Protein AF-A0A9X5XLY8-F1 (afdb_monomer_lite)

Secondary structure (DSSP, 8-state):
-HHHHHHHHH--SSEEE--SSTTTHHHHHHHHTT--EEEEESS-HHHHHHHTT--HHHHHHHHHHHHHHHHHH-SEEEESSHHHHHHHHHTT-SSEEE-PPP--TTTS-GGG--HHHHHTT--TTSEEEEEES--SGGG-THHHHHHHHHHHHTT--EEEEEE--STTHHHHHT-

pLDDT: mean 94.78, std 3.37, range [75.06, 98.31]

Radius of gyration: 21.55 Å; chains: 1; bounding box: 49×39×51 Å

Foldseek 3Di:
DVVLVVCVVVVDLEEEAADLPPCLCVLVVCVVSVRAYEYEFEAQQLLVVVVVPDDSVRSLVVSLVSLVVSLVSHQAYEYQDVRRVVSCVVNVRPRYDYDHDDDDCVVDPPVPDDPVVVVVFDDPQEAEAEAADAQDPSSPVVVSVVVQVVCVVVVGRYGYDYRYYYPCVVVVVVD

Sequence (175 aa):
RRVARLLESLAPDRLEVSDRTTLRWTGVWARRARVPAVMVSHETADGVLRTWGLSEGMARRAADALNIRTAHTSARVVCTTEFAEREFVRIGARNVVRAPLGVDLVGRHPGLRDRKVRERYARADEVLLVMCSRLSVEKRPGTALDALEALLRRGERAVLVVAGDGPLRARLEQR

Structure (mmCIF, N/CA/C/O backbone):
data_AF-A0A9X5XLY8-F1
#
_entry.id   AF-A0A9X5XLY8-F1
#
loop_
_atom_site.group_PDB
_atom_site.id
_atom_site.type_symbol
_atom_site.label_atom_id
_atom_site.label_alt_id
_atom_site.label_comp_id
_atom_site.label_asym_id
_atom_site.label_entity_id
_atom_site.label_seq_id
_atom_site.pdbx_PDB_ins_code
_atom_site.Cartn_x
_atom_site.Cartn_y
_atom_site.Cartn_z
_atom_site.occupancy
_atom_site.B_iso_or_equiv
_atom_site.auth_seq_id
_atom_site.auth_comp_id
_atom_site.auth_asym_id
_atom_site.auth_atom_id
_atom_site.pdbx_PDB_model_num
ATOM 1 N N . ARG A 1 1 ? 22.082 -11.430 -7.401 1.00 75.06 1 ARG A N 1
ATOM 2 C CA . ARG A 1 1 ? 22.189 -12.352 -8.568 1.00 75.06 1 ARG A CA 1
ATOM 3 C C . ARG A 1 1 ? 21.163 -13.503 -8.584 1.00 75.06 1 ARG A C 1
ATOM 5 O O . ARG A 1 1 ? 21.066 -14.166 -9.606 1.00 75.06 1 ARG A O 1
ATOM 12 N N . ARG A 1 2 ? 20.392 -13.781 -7.515 1.00 93.81 2 ARG A N 1
ATOM 13 C CA . ARG A 1 2 ? 19.376 -14.862 -7.530 1.00 93.81 2 ARG A CA 1
ATOM 14 C C . ARG A 1 2 ? 18.219 -14.579 -8.499 1.00 93.81 2 ARG A C 1
ATOM 16 O O . ARG A 1 2 ? 17.924 -15.423 -9.327 1.00 93.81 2 ARG A O 1
ATOM 23 N N . VAL A 1 3 ? 17.646 -13.375 -8.442 1.00 94.31 3 VAL A N 1
ATOM 24 C CA . VAL A 1 3 ? 16.523 -12.972 -9.310 1.00 94.31 3 VAL A CA 1
ATOM 25 C C . VAL A 1 3 ? 16.911 -12.953 -10.793 1.00 94.31 3 VAL A C 1
ATOM 27 O O . VAL A 1 3 ? 16.155 -13.447 -11.611 1.00 94.31 3 VAL A O 1
ATOM 30 N N . ALA A 1 4 ? 18.102 -12.458 -11.148 1.00 93.88 4 ALA A N 1
ATOM 31 C CA . ALA A 1 4 ? 18.563 -12.459 -12.543 1.00 93.88 4 ALA A CA 1
ATOM 32 C C . ALA A 1 4 ? 18.649 -13.880 -13.130 1.00 93.88 4 ALA A C 1
ATOM 34 O O . ALA A 1 4 ? 18.079 -14.132 -14.183 1.00 93.88 4 ALA A O 1
ATOM 35 N N . ARG A 1 5 ? 19.264 -14.820 -12.395 1.00 96.12 5 ARG A N 1
ATOM 36 C CA . ARG A 1 5 ? 19.322 -16.236 -12.798 1.00 96.12 5 ARG A CA 1
ATOM 37 C C . ARG A 1 5 ? 17.935 -16.864 -12.928 1.00 96.12 5 ARG A C 1
ATOM 39 O O . ARG A 1 5 ? 17.719 -17.670 -13.818 1.00 96.12 5 ARG A O 1
ATOM 46 N N . LEU A 1 6 ? 17.004 -16.487 -12.049 1.00 96.69 6 LEU A N 1
ATOM 47 C CA . LEU A 1 6 ? 15.623 -16.957 -12.125 1.00 96.69 6 LEU A CA 1
ATOM 48 C C . LEU A 1 6 ? 14.921 -16.446 -13.391 1.00 96.69 6 LEU A C 1
ATOM 50 O O . LEU A 1 6 ? 14.241 -17.213 -14.059 1.00 96.69 6 LEU A O 1
ATOM 54 N N . LEU A 1 7 ? 15.099 -15.169 -13.735 1.00 97.00 7 LEU A N 1
ATOM 55 C CA . LEU A 1 7 ? 14.541 -14.593 -14.960 1.00 97.00 7 LEU A CA 1
ATOM 56 C C . LEU A 1 7 ? 15.116 -15.262 -16.216 1.00 97.00 7 LEU A C 1
ATOM 58 O O . LEU A 1 7 ? 14.373 -15.540 -17.151 1.00 97.00 7 LEU A O 1
ATOM 62 N N . GLU A 1 8 ? 16.413 -15.572 -16.215 1.00 95.94 8 GLU A N 1
ATOM 63 C CA . GLU A 1 8 ? 17.063 -16.334 -17.288 1.00 95.94 8 GLU A CA 1
ATOM 64 C C . GLU A 1 8 ? 16.498 -17.756 -17.401 1.00 95.94 8 GLU A C 1
ATOM 66 O O . GLU A 1 8 ? 16.182 -18.191 -18.504 1.00 95.94 8 GLU A O 1
ATOM 71 N N . SER A 1 9 ? 16.316 -18.467 -16.280 1.00 97.38 9 SER A N 1
ATOM 72 C CA . SER A 1 9 ? 15.795 -19.841 -16.296 1.00 97.38 9 SER A CA 1
ATOM 73 C C . SER A 1 9 ? 14.313 -19.932 -16.649 1.00 97.38 9 SER A C 1
ATOM 75 O O . SER A 1 9 ? 13.897 -20.897 -17.277 1.00 97.38 9 SER A O 1
ATOM 77 N N . LEU A 1 10 ? 13.508 -18.957 -16.211 1.00 97.50 10 LEU A N 1
ATOM 78 C CA . LEU A 1 10 ? 12.074 -18.927 -16.502 1.00 97.50 10 LEU A CA 1
ATOM 79 C C . LEU A 1 10 ? 11.788 -18.494 -17.940 1.00 97.50 10 LEU A C 1
ATOM 81 O O . LEU A 1 10 ? 10.726 -18.830 -18.449 1.00 97.50 10 LEU A O 1
ATOM 85 N N . ALA A 1 11 ? 12.703 -17.736 -18.560 1.00 96.38 11 ALA A N 1
ATOM 86 C CA . ALA A 1 11 ? 12.550 -17.173 -19.900 1.00 96.38 11 ALA A CA 1
ATOM 87 C C . ALA A 1 11 ? 11.142 -16.578 -20.140 1.00 96.38 11 ALA A C 1
ATOM 89 O O . ALA A 1 11 ? 10.450 -16.987 -21.074 1.00 96.38 11 ALA A O 1
ATOM 90 N N . PRO A 1 12 ? 10.682 -15.646 -19.279 1.00 97.69 12 PRO A N 1
ATOM 91 C CA . PRO A 1 12 ? 9.310 -15.168 -19.328 1.00 97.69 12 PRO A CA 1
ATOM 92 C C . PRO A 1 12 ? 9.033 -14.419 -20.632 1.00 97.69 12 PRO A C 1
ATOM 94 O O . PRO A 1 12 ? 9.855 -13.631 -21.102 1.00 97.69 12 PRO A O 1
ATOM 97 N N . ASP A 1 13 ? 7.834 -14.593 -21.177 1.00 97.94 13 ASP A N 1
ATOM 98 C CA . ASP A 1 13 ? 7.361 -13.841 -22.336 1.00 97.94 13 ASP A CA 1
ATOM 99 C C . ASP A 1 13 ? 6.848 -12.445 -21.946 1.00 97.94 13 ASP A C 1
ATOM 101 O O . ASP A 1 13 ? 6.824 -11.544 -22.788 1.00 97.94 13 ASP A O 1
ATOM 105 N N . ARG A 1 14 ? 6.472 -12.235 -20.676 1.00 97.75 14 ARG A N 1
ATOM 106 C CA . ARG A 1 14 ? 6.053 -10.954 -20.079 1.00 97.75 14 ARG A CA 1
ATOM 107 C C . ARG A 1 14 ? 6.640 -10.790 -18.681 1.00 97.75 14 ARG A C 1
ATOM 109 O O . ARG A 1 14 ? 6.750 -11.757 -17.937 1.00 97.75 14 ARG A O 1
ATOM 116 N N . LEU A 1 15 ? 6.954 -9.555 -18.292 1.00 97.69 15 LEU A N 1
ATOM 117 C CA . LEU A 1 15 ? 7.404 -9.257 -16.930 1.00 97.69 15 LEU A CA 1
ATOM 118 C C . LEU A 1 15 ? 6.508 -8.214 -16.262 1.00 97.69 15 LEU A C 1
ATOM 120 O O . LEU A 1 15 ? 6.390 -7.094 -16.750 1.00 97.69 15 LEU A O 1
ATOM 124 N N . GLU A 1 16 ? 5.944 -8.545 -15.108 1.00 96.81 16 GLU A N 1
ATOM 125 C CA . GLU A 1 16 ? 5.314 -7.567 -14.224 1.00 96.81 16 GLU A CA 1
ATOM 126 C C . GLU A 1 16 ? 6.278 -7.189 -13.095 1.00 96.81 16 GLU A C 1
ATOM 128 O O . GLU A 1 16 ? 6.862 -8.051 -12.439 1.00 96.81 16 GLU A O 1
ATOM 133 N N . VAL A 1 17 ? 6.459 -5.888 -12.876 1.00 95.38 17 VAL A N 1
ATOM 134 C CA . VAL A 1 17 ? 7.310 -5.337 -11.822 1.00 95.38 17 VAL A CA 1
ATOM 135 C C . VAL A 1 17 ? 6.435 -4.529 -10.873 1.00 95.38 17 VAL A C 1
ATOM 137 O O . VAL A 1 17 ? 6.050 -3.406 -11.188 1.00 95.38 17 VAL A O 1
ATOM 140 N N . SER A 1 18 ? 6.118 -5.098 -9.713 1.00 91.81 18 SER A N 1
ATOM 141 C CA . SER A 1 18 ? 5.287 -4.427 -8.701 1.00 91.81 18 SER A CA 1
ATOM 142 C C . SER A 1 18 ? 6.127 -3.663 -7.664 1.00 91.81 18 SER A C 1
ATOM 144 O O . SER A 1 18 ? 5.672 -2.670 -7.106 1.00 91.81 18 SER A O 1
ATOM 146 N N . ASP A 1 19 ? 7.381 -4.074 -7.428 1.00 89.75 19 ASP A N 1
ATOM 147 C CA . ASP A 1 19 ? 8.305 -3.353 -6.544 1.00 89.75 19 ASP A CA 1
ATOM 148 C C . ASP A 1 19 ? 9.102 -2.282 -7.310 1.00 89.75 19 ASP A C 1
ATOM 150 O O . ASP A 1 19 ? 10.047 -2.561 -8.058 1.00 89.75 19 ASP A O 1
ATOM 154 N N . ARG A 1 20 ? 8.737 -1.021 -7.062 1.00 86.62 20 ARG A N 1
ATOM 155 C CA . ARG A 1 20 ? 9.333 0.180 -7.670 1.00 86.62 20 ARG A CA 1
ATOM 156 C C . ARG A 1 20 ? 10.695 0.571 -7.093 1.00 86.62 20 ARG A C 1
ATOM 158 O O . ARG A 1 20 ? 11.316 1.520 -7.595 1.00 86.62 20 ARG A O 1
ATOM 165 N N . THR A 1 21 ? 11.152 -0.139 -6.066 1.00 84.19 21 THR A N 1
ATOM 166 C CA . THR A 1 21 ? 12.404 0.114 -5.356 1.00 84.19 21 THR A CA 1
ATOM 167 C C . THR A 1 21 ? 13.451 -0.935 -5.731 1.00 84.19 21 THR A C 1
ATOM 169 O O . THR A 1 21 ? 14.233 -0.714 -6.660 1.00 84.19 21 THR A O 1
ATOM 172 N N . THR A 1 22 ? 13.457 -2.094 -5.075 1.00 89.06 22 THR A N 1
ATOM 173 C CA . THR A 1 22 ? 14.546 -3.076 -5.153 1.00 89.06 22 THR A CA 1
ATOM 174 C C . THR A 1 22 ? 14.541 -3.877 -6.452 1.00 89.06 22 THR A C 1
ATOM 176 O O . THR A 1 22 ? 15.605 -4.280 -6.928 1.00 89.06 22 THR A O 1
ATOM 179 N N . LEU A 1 23 ? 13.376 -4.054 -7.083 1.00 93.56 23 LEU A N 1
ATOM 180 C CA . LEU A 1 23 ? 13.236 -4.790 -8.344 1.00 93.56 23 LEU A CA 1
ATOM 181 C C . LEU A 1 23 ? 13.165 -3.905 -9.590 1.00 93.56 23 LEU A C 1
ATOM 183 O O . LEU A 1 23 ? 13.080 -4.428 -10.700 1.00 93.56 23 LEU A O 1
ATOM 187 N N . ARG A 1 24 ? 13.305 -2.581 -9.466 1.00 92.56 24 ARG A N 1
ATOM 188 C CA . ARG A 1 24 ? 13.219 -1.650 -10.607 1.00 92.56 24 ARG A CA 1
ATOM 189 C C . ARG A 1 24 ? 14.177 -1.983 -11.758 1.00 92.56 24 ARG A C 1
ATOM 191 O O . ARG A 1 24 ? 13.848 -1.782 -12.925 1.00 92.56 24 ARG A O 1
ATOM 198 N N . TRP A 1 25 ? 15.365 -2.501 -11.442 1.00 94.44 25 TRP A N 1
ATOM 199 C CA . TRP A 1 25 ? 16.379 -2.882 -12.433 1.00 94.44 25 TRP A CA 1
ATOM 200 C C . TRP A 1 25 ? 15.903 -3.986 -13.390 1.00 94.44 25 TRP A C 1
ATOM 202 O O . TRP A 1 25 ? 16.431 -4.100 -14.497 1.00 94.44 25 TRP A O 1
ATOM 212 N N . THR A 1 26 ? 14.898 -4.777 -13.006 1.00 95.94 26 THR A N 1
ATOM 213 C CA . THR A 1 26 ? 14.365 -5.861 -13.841 1.00 95.94 26 THR A CA 1
ATOM 214 C C . THR A 1 26 ? 13.688 -5.340 -15.113 1.00 95.94 26 THR A C 1
ATOM 216 O O . THR A 1 26 ? 13.727 -6.020 -16.131 1.00 95.94 26 THR A O 1
ATOM 219 N N . GLY A 1 27 ? 13.202 -4.091 -15.133 1.00 95.38 27 GLY A N 1
ATOM 220 C CA . GLY A 1 27 ? 12.748 -3.444 -16.371 1.00 95.38 27 GLY A CA 1
ATOM 221 C C . GLY A 1 27 ? 13.885 -3.235 -17.382 1.00 95.38 27 GLY A C 1
ATOM 222 O O . GLY A 1 27 ? 13.706 -3.426 -18.583 1.00 95.38 27 GLY A O 1
ATOM 223 N N . VAL A 1 28 ? 15.096 -2.909 -16.911 1.00 95.25 28 VAL A N 1
ATOM 224 C CA . VAL A 1 28 ? 16.288 -2.821 -17.777 1.00 95.25 28 VAL A CA 1
ATOM 225 C C . VAL A 1 28 ? 16.665 -4.203 -18.302 1.00 95.25 28 VAL A C 1
ATOM 227 O O . VAL A 1 28 ? 16.992 -4.339 -19.481 1.00 95.25 28 VAL A O 1
ATOM 230 N N . TRP A 1 29 ? 16.611 -5.223 -17.440 1.00 96.25 29 TRP A N 1
ATOM 231 C CA . TRP A 1 29 ? 16.837 -6.612 -17.842 1.00 96.25 29 TRP A CA 1
ATOM 232 C C . TRP A 1 29 ? 15.847 -7.034 -18.936 1.00 96.25 29 TRP A C 1
ATOM 234 O O . TRP A 1 29 ? 16.277 -7.483 -19.995 1.00 96.25 29 TRP A O 1
ATOM 244 N N . ALA A 1 30 ? 14.552 -6.777 -18.743 1.00 96.62 30 ALA A N 1
ATOM 245 C CA . ALA A 1 30 ? 13.502 -7.137 -19.690 1.00 96.62 30 ALA A CA 1
ATOM 246 C C . ALA A 1 30 ? 13.694 -6.443 -21.044 1.00 96.62 30 ALA A C 1
ATOM 248 O O . ALA A 1 30 ? 13.657 -7.093 -22.087 1.00 96.62 30 ALA A O 1
ATOM 249 N N . ARG A 1 31 ? 14.041 -5.148 -21.041 1.00 95.19 31 ARG A N 1
ATOM 250 C CA . ARG A 1 31 ? 14.375 -4.411 -22.269 1.00 95.19 31 ARG A CA 1
ATOM 251 C C . ARG A 1 31 ? 15.558 -5.030 -23.025 1.00 95.19 31 ARG A C 1
ATOM 253 O O . ARG A 1 31 ? 15.517 -5.088 -24.251 1.00 95.19 31 ARG A O 1
ATOM 260 N N . ARG A 1 32 ? 16.600 -5.499 -22.324 1.00 95.31 32 ARG A N 1
ATOM 261 C CA . ARG A 1 32 ? 17.754 -6.187 -22.943 1.00 95.31 32 ARG A CA 1
ATOM 262 C C . ARG A 1 32 ? 17.373 -7.557 -23.501 1.00 95.31 32 ARG A C 1
ATOM 264 O O . ARG A 1 32 ? 17.805 -7.896 -24.595 1.00 95.31 32 ARG A O 1
ATOM 271 N N . ALA A 1 33 ? 16.536 -8.295 -22.779 1.00 95.81 33 ALA A N 1
ATOM 272 C CA . ALA A 1 33 ? 16.014 -9.594 -23.192 1.00 95.81 33 ALA A CA 1
ATOM 273 C C . ALA A 1 33 ? 14.883 -9.500 -24.238 1.00 95.81 33 ALA A C 1
ATOM 275 O O . ALA A 1 33 ? 14.382 -10.526 -24.681 1.00 95.81 33 ALA A O 1
ATOM 276 N N . ARG A 1 34 ? 14.474 -8.284 -24.641 1.00 96.44 34 ARG A N 1
ATOM 277 C CA . ARG A 1 34 ? 13.319 -8.016 -25.521 1.00 96.44 34 ARG A CA 1
ATOM 278 C C . ARG A 1 34 ? 11.994 -8.585 -24.988 1.00 96.44 34 ARG A C 1
ATOM 280 O O . ARG A 1 34 ? 11.083 -8.870 -25.759 1.00 96.44 34 ARG A O 1
ATOM 287 N N . VAL A 1 35 ? 11.869 -8.677 -23.667 1.00 97.94 35 VAL A N 1
ATOM 288 C CA . VAL A 1 35 ? 10.643 -9.058 -22.960 1.00 97.94 35 VAL A CA 1
ATOM 289 C C . VAL A 1 35 ? 9.875 -7.780 -22.609 1.00 97.94 35 VAL A C 1
ATOM 291 O O . VAL A 1 35 ? 10.431 -6.904 -21.938 1.00 97.94 35 VAL A O 1
ATOM 294 N N . PRO A 1 36 ? 8.617 -7.606 -23.043 1.00 97.50 36 PRO A N 1
ATOM 295 C CA . PRO A 1 36 ? 7.842 -6.434 -22.664 1.00 97.50 36 PRO A CA 1
ATOM 296 C C . PRO A 1 36 ? 7.485 -6.499 -21.174 1.00 97.50 36 PRO A C 1
ATOM 298 O O . PRO A 1 36 ? 6.910 -7.475 -20.686 1.00 97.50 36 PRO A O 1
ATOM 301 N N . ALA A 1 37 ? 7.841 -5.430 -20.461 1.00 97.69 37 ALA A N 1
ATOM 302 C CA . ALA A 1 37 ? 7.616 -5.299 -19.029 1.00 97.69 37 ALA A CA 1
ATOM 303 C C . ALA A 1 37 ? 6.535 -4.265 -18.701 1.00 97.69 37 ALA A C 1
ATOM 305 O O . ALA A 1 37 ? 6.435 -3.227 -19.362 1.00 97.69 37 ALA A O 1
ATOM 306 N N . VAL A 1 38 ? 5.777 -4.510 -17.641 1.00 97.69 38 VAL A N 1
ATOM 307 C CA . VAL A 1 38 ? 4.838 -3.558 -17.049 1.00 97.69 38 VAL A CA 1
ATOM 308 C C . VAL A 1 38 ? 5.315 -3.211 -15.648 1.00 97.69 38 VAL A C 1
ATOM 310 O O . VAL A 1 38 ? 5.584 -4.100 -14.848 1.00 97.69 38 VAL A O 1
ATOM 313 N N . MET A 1 39 ? 5.413 -1.918 -15.345 1.00 97.06 39 MET A N 1
ATOM 314 C CA . MET A 1 39 ? 5.595 -1.456 -13.969 1.00 97.06 39 MET A CA 1
ATOM 315 C C . MET A 1 39 ? 4.230 -1.162 -13.359 1.00 97.06 39 MET A C 1
ATOM 317 O O . MET A 1 39 ? 3.488 -0.359 -13.925 1.00 97.06 39 MET A O 1
ATOM 321 N N . VAL A 1 40 ? 3.932 -1.735 -12.197 1.00 96.19 40 VAL A N 1
ATOM 322 C CA . VAL A 1 40 ? 2.718 -1.415 -11.441 1.00 96.19 40 VAL A CA 1
ATOM 323 C C . VAL A 1 40 ? 3.037 -0.383 -10.361 1.00 96.19 40 VAL A C 1
ATOM 325 O O . VAL A 1 40 ? 4.045 -0.452 -9.662 1.00 96.19 40 VAL A O 1
ATOM 328 N N . SER A 1 41 ? 2.191 0.636 -10.271 1.00 93.62 41 SER A N 1
ATOM 329 C CA . SER A 1 41 ? 2.389 1.835 -9.473 1.00 93.62 41 SER A CA 1
ATOM 330 C C . SER A 1 41 ? 1.177 2.087 -8.581 1.00 93.62 41 SER A C 1
ATOM 332 O O . SER A 1 41 ? 0.148 2.601 -9.027 1.00 93.62 41 SER A O 1
ATOM 334 N N . HIS A 1 42 ? 1.314 1.708 -7.308 1.00 90.25 42 HIS A N 1
ATOM 335 C CA . HIS A 1 42 ? 0.253 1.801 -6.297 1.00 90.25 42 HIS A CA 1
ATOM 336 C C . HIS A 1 42 ? 0.333 3.048 -5.408 1.00 90.25 42 HIS A C 1
ATOM 338 O O . HIS A 1 42 ? -0.625 3.394 -4.720 1.00 90.25 42 HIS A O 1
ATOM 344 N N . GLU A 1 43 ? 1.470 3.732 -5.432 1.00 87.31 43 GLU A N 1
ATOM 345 C CA . GLU A 1 43 ? 1.816 4.856 -4.563 1.00 87.31 43 GLU A CA 1
ATOM 346 C C . GLU A 1 43 ? 2.652 5.886 -5.331 1.00 87.31 43 GLU A C 1
ATOM 348 O O . GLU A 1 43 ? 2.894 5.721 -6.528 1.00 87.31 43 GLU A O 1
ATOM 353 N N . THR A 1 44 ? 3.095 6.956 -4.674 1.00 90.06 44 THR A N 1
ATOM 354 C CA . THR A 1 44 ? 4.025 7.919 -5.278 1.00 90.06 44 THR A CA 1
ATOM 355 C C . THR A 1 44 ? 5.444 7.658 -4.790 1.00 90.06 44 THR A C 1
ATOM 357 O O . THR A 1 44 ? 5.677 7.390 -3.609 1.00 90.06 44 THR A O 1
ATOM 360 N N . ALA A 1 45 ? 6.411 7.712 -5.707 1.00 88.94 45 ALA A N 1
ATOM 361 C CA . ALA A 1 45 ? 7.816 7.545 -5.364 1.00 88.94 45 ALA A CA 1
ATOM 362 C C . ALA A 1 45 ? 8.303 8.693 -4.466 1.00 88.94 45 ALA A C 1
ATOM 364 O O . ALA A 1 45 ? 9.077 8.450 -3.542 1.00 88.94 45 ALA A O 1
ATOM 365 N N . ASP A 1 46 ? 7.821 9.921 -4.678 1.00 90.12 46 ASP A N 1
ATOM 366 C CA . ASP A 1 46 ? 8.133 11.053 -3.802 1.00 90.12 46 ASP A CA 1
ATOM 367 C C . ASP A 1 46 ? 7.592 10.861 -2.375 1.00 90.12 46 ASP A C 1
ATOM 369 O O . ASP A 1 46 ? 8.285 11.176 -1.408 1.00 90.12 46 ASP A O 1
ATOM 373 N N . GLY A 1 47 ? 6.403 10.276 -2.227 1.00 87.50 47 GLY A N 1
ATOM 374 C CA . GLY A 1 47 ? 5.772 9.967 -0.951 1.00 87.50 47 GLY A CA 1
ATOM 375 C C . GLY A 1 47 ? 6.607 8.972 -0.157 1.00 87.50 47 GLY A C 1
ATOM 376 O O . GLY A 1 47 ? 6.916 9.223 1.008 1.00 87.50 47 GLY A O 1
ATOM 377 N N . VAL A 1 48 ? 7.060 7.898 -0.811 1.00 86.81 48 VAL A N 1
ATOM 378 C CA . VAL A 1 48 ? 7.979 6.919 -0.211 1.00 86.81 48 VAL A CA 1
ATOM 379 C C . VAL A 1 48 ? 9.289 7.592 0.208 1.00 86.81 48 VAL A C 1
ATOM 381 O O . VAL A 1 48 ? 9.706 7.474 1.359 1.00 86.81 48 VAL A O 1
ATOM 384 N N . LEU A 1 49 ? 9.911 8.378 -0.672 1.00 88.75 49 LEU A N 1
ATOM 385 C CA . LEU A 1 49 ? 11.169 9.067 -0.366 1.00 88.75 49 LEU A CA 1
ATOM 386 C C . LEU A 1 49 ? 11.036 10.058 0.801 1.00 88.75 49 LEU A C 1
ATOM 388 O O . LEU A 1 49 ? 11.932 10.152 1.640 1.00 88.75 49 LEU A O 1
ATOM 392 N N . ARG A 1 50 ? 9.902 10.755 0.911 1.00 89.81 50 ARG A N 1
ATOM 393 C CA . ARG A 1 50 ? 9.602 11.623 2.058 1.00 89.81 50 ARG A CA 1
ATOM 394 C C . ARG A 1 50 ? 9.478 10.839 3.359 1.00 89.81 50 ARG A C 1
ATOM 396 O O . ARG A 1 50 ? 9.940 11.318 4.389 1.00 89.81 50 ARG A O 1
ATOM 403 N N . THR A 1 51 ? 8.896 9.636 3.336 1.00 84.69 51 THR A N 1
ATOM 404 C CA . THR A 1 51 ? 8.859 8.779 4.538 1.00 84.69 51 THR A CA 1
ATOM 405 C C . THR A 1 51 ? 10.245 8.306 4.976 1.00 84.69 51 THR A C 1
ATOM 407 O O . THR A 1 51 ? 10.434 8.011 6.151 1.00 84.69 51 THR A O 1
ATOM 410 N N . TRP A 1 52 ? 11.231 8.309 4.074 1.00 85.06 52 TRP A N 1
ATOM 411 C CA . TRP A 1 52 ? 12.642 8.053 4.386 1.00 85.06 52 TRP A CA 1
ATOM 412 C C . TRP A 1 52 ? 13.430 9.311 4.786 1.00 85.06 52 TRP A C 1
ATOM 414 O O . TRP A 1 52 ? 14.644 9.245 4.953 1.00 85.06 52 TRP A O 1
ATOM 424 N N . GLY A 1 53 ? 12.759 10.456 4.952 1.00 88.00 53 GLY A N 1
ATOM 425 C CA . GLY A 1 53 ? 13.362 11.688 5.468 1.00 88.00 53 GLY A CA 1
ATOM 426 C C . GLY A 1 53 ? 13.876 12.662 4.407 1.00 88.00 53 GLY A C 1
ATOM 427 O O . GLY A 1 53 ? 14.496 13.663 4.763 1.00 88.00 53 GLY A O 1
ATOM 428 N N . LEU A 1 54 ? 13.624 12.426 3.114 1.00 90.56 54 LEU A N 1
ATOM 429 C CA . LEU A 1 54 ? 13.980 13.405 2.085 1.00 90.56 54 LEU A CA 1
ATOM 430 C C . LEU A 1 54 ? 13.061 14.631 2.161 1.00 90.56 54 LEU A C 1
ATOM 432 O O . LEU A 1 54 ? 11.844 14.512 2.320 1.00 90.56 54 LEU A O 1
ATOM 436 N N . SER A 1 55 ? 13.643 15.817 1.962 1.00 93.81 55 SER A N 1
ATOM 437 C CA . SER A 1 55 ? 12.863 17.040 1.768 1.00 93.81 55 SER A CA 1
ATOM 438 C C . SER A 1 55 ? 12.005 16.939 0.507 1.00 93.81 55 SER A C 1
ATOM 440 O O . SER A 1 55 ? 12.333 16.215 -0.435 1.00 93.81 55 SER A O 1
ATOM 442 N N . GLU A 1 56 ? 10.917 17.702 0.461 1.00 92.19 56 GLU A N 1
ATOM 443 C CA . GLU A 1 56 ? 9.953 17.649 -0.639 1.00 92.19 56 GLU A CA 1
ATOM 444 C C . GLU A 1 56 ? 10.592 17.881 -2.016 1.00 92.19 56 GLU A C 1
ATOM 446 O O . GLU A 1 56 ? 10.378 17.100 -2.943 1.00 92.19 56 GLU A O 1
ATOM 451 N N . GLY A 1 57 ? 11.442 18.904 -2.138 1.00 94.56 57 GLY A N 1
ATOM 452 C CA . GLY A 1 57 ? 12.124 19.212 -3.395 1.00 94.56 57 GLY A CA 1
ATOM 453 C C . GLY A 1 57 ? 13.080 18.103 -3.847 1.00 94.56 57 GLY A C 1
ATOM 454 O O . GLY A 1 57 ? 13.117 17.770 -5.033 1.00 94.56 57 GLY A O 1
ATOM 455 N N . MET A 1 58 ? 13.826 17.499 -2.914 1.00 94.44 58 MET A N 1
ATOM 456 C CA . MET A 1 58 ? 14.737 16.391 -3.222 1.00 94.44 58 MET A CA 1
ATOM 457 C C . MET A 1 58 ? 13.969 15.123 -3.596 1.00 94.44 58 MET A C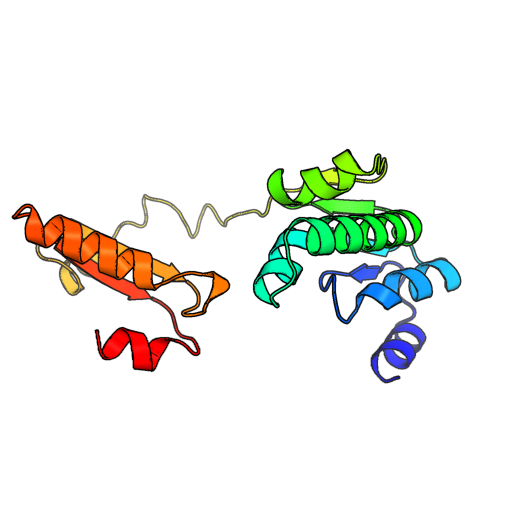 1
ATOM 459 O O . MET A 1 58 ? 14.288 14.491 -4.604 1.00 94.44 58 MET A O 1
ATOM 463 N N . ALA A 1 59 ? 12.930 14.789 -2.827 1.00 94.50 59 ALA A N 1
ATOM 464 C CA . ALA A 1 59 ? 12.071 13.640 -3.074 1.00 94.50 59 ALA A CA 1
ATOM 465 C C . ALA A 1 59 ? 11.422 13.724 -4.459 1.00 94.50 59 ALA A C 1
ATOM 467 O O . ALA A 1 59 ? 11.507 12.770 -5.228 1.00 94.50 59 ALA A O 1
ATOM 468 N N . ARG A 1 60 ? 10.864 14.886 -4.820 1.00 95.38 60 ARG A N 1
ATOM 469 C CA . ARG A 1 60 ? 10.242 15.102 -6.131 1.00 95.38 60 ARG A CA 1
ATOM 470 C C . ARG A 1 60 ? 11.237 14.937 -7.277 1.00 95.38 60 ARG A C 1
ATOM 472 O O . ARG A 1 60 ? 10.955 14.207 -8.219 1.00 95.38 60 ARG A O 1
ATOM 479 N N . ARG A 1 61 ? 12.418 15.565 -7.199 1.00 95.81 61 ARG A N 1
ATOM 480 C CA . ARG A 1 61 ? 13.449 15.453 -8.252 1.00 95.81 61 ARG A CA 1
ATOM 481 C C . ARG A 1 61 ? 13.933 14.014 -8.430 1.00 95.81 61 ARG A C 1
ATOM 483 O O . ARG A 1 61 ? 14.063 13.543 -9.559 1.00 95.81 61 ARG A O 1
ATOM 490 N N . ALA A 1 62 ? 14.185 13.312 -7.326 1.00 95.00 62 ALA A N 1
ATOM 491 C CA . ALA A 1 62 ? 14.598 11.915 -7.360 1.00 95.00 62 ALA A CA 1
ATOM 492 C C . ALA A 1 62 ? 13.487 11.012 -7.920 1.00 95.00 62 ALA A C 1
ATOM 494 O O . ALA A 1 62 ? 13.761 10.183 -8.788 1.00 95.00 62 ALA A O 1
ATOM 495 N N . ALA A 1 63 ? 12.240 11.209 -7.488 1.00 94.81 63 ALA A N 1
ATOM 496 C CA . ALA A 1 63 ? 11.073 10.500 -8.005 1.00 94.81 63 ALA A CA 1
ATOM 497 C C . ALA A 1 63 ? 10.884 10.722 -9.510 1.00 94.81 63 ALA A C 1
ATOM 499 O O . ALA A 1 63 ? 10.709 9.751 -10.244 1.00 94.81 63 ALA A O 1
ATOM 500 N N . ASP A 1 64 ? 11.000 11.964 -9.986 1.00 96.50 64 ASP A N 1
ATOM 501 C CA . ASP A 1 64 ? 10.887 12.309 -11.404 1.00 96.50 64 ASP A CA 1
ATOM 502 C C . ASP A 1 64 ? 11.983 11.590 -12.222 1.00 96.50 64 ASP A C 1
ATOM 504 O O . ASP A 1 64 ? 11.679 10.881 -13.182 1.00 96.50 64 ASP A O 1
ATOM 508 N N . ALA A 1 65 ? 13.252 11.661 -11.798 1.00 95.56 65 ALA A N 1
ATOM 509 C CA . ALA A 1 65 ? 14.368 10.989 -12.478 1.00 95.56 65 ALA A CA 1
ATOM 510 C C . ALA A 1 65 ? 14.218 9.458 -12.510 1.00 95.56 65 ALA A C 1
ATOM 512 O O . ALA A 1 65 ? 14.528 8.787 -13.503 1.00 95.56 65 ALA A O 1
ATOM 513 N N . LEU A 1 66 ? 13.735 8.890 -11.410 1.00 94.75 66 LEU A N 1
ATOM 514 C CA . LEU A 1 66 ? 13.413 7.480 -11.304 1.00 94.75 66 LEU A CA 1
ATOM 515 C C . LEU A 1 66 ? 12.277 7.115 -12.274 1.00 94.75 66 LEU A C 1
ATOM 517 O O . LEU A 1 66 ? 12.398 6.154 -13.044 1.00 94.75 66 LEU A O 1
ATOM 521 N N . ASN A 1 67 ? 11.172 7.857 -12.255 1.00 96.31 67 ASN A N 1
ATOM 522 C CA . ASN A 1 67 ? 9.981 7.576 -13.054 1.00 96.31 67 ASN A CA 1
ATOM 523 C C . ASN A 1 67 ? 10.239 7.734 -14.555 1.00 96.31 67 ASN A C 1
ATOM 525 O O . ASN A 1 67 ? 9.774 6.887 -15.315 1.00 96.31 67 ASN A O 1
ATOM 529 N N . ILE A 1 68 ? 11.073 8.695 -14.969 1.00 96.44 68 ILE A N 1
ATOM 530 C CA . ILE A 1 68 ? 11.574 8.808 -16.350 1.00 96.44 68 ILE A CA 1
ATOM 531 C C . ILE A 1 68 ? 12.239 7.496 -16.774 1.00 96.44 68 ILE A C 1
ATOM 533 O O . ILE A 1 68 ? 11.900 6.911 -17.803 1.00 96.44 68 ILE A O 1
ATOM 537 N N . ARG A 1 69 ? 13.140 6.964 -15.940 1.00 94.38 69 ARG A N 1
ATOM 538 C CA . ARG A 1 69 ? 13.830 5.698 -16.225 1.00 94.38 69 ARG A CA 1
ATOM 539 C C . ARG A 1 69 ? 12.859 4.531 -16.355 1.00 94.38 69 ARG A C 1
ATOM 541 O O . ARG A 1 69 ? 12.983 3.744 -17.284 1.00 94.38 69 ARG A O 1
ATOM 548 N N . THR A 1 70 ? 11.875 4.452 -15.462 1.00 95.31 70 THR A N 1
ATOM 549 C CA . THR A 1 70 ? 10.822 3.429 -15.516 1.00 95.31 70 THR A CA 1
ATOM 550 C C . THR A 1 70 ? 9.990 3.525 -16.782 1.00 95.31 70 THR A C 1
ATOM 552 O O . THR A 1 70 ? 9.746 2.496 -17.410 1.00 95.31 70 THR A O 1
ATOM 555 N N . ALA A 1 71 ? 9.577 4.732 -17.171 1.00 96.00 71 ALA A N 1
ATOM 556 C CA . ALA A 1 71 ? 8.808 4.950 -18.389 1.00 96.00 71 ALA A CA 1
ATOM 557 C C . ALA A 1 71 ? 9.604 4.521 -19.631 1.00 96.00 71 ALA A C 1
ATOM 559 O O . ALA A 1 71 ? 9.028 3.944 -20.548 1.00 96.00 71 ALA A O 1
ATOM 560 N N . HIS A 1 72 ? 10.928 4.713 -19.635 1.00 95.38 72 HIS A N 1
ATOM 561 C CA . HIS A 1 72 ? 11.796 4.245 -20.718 1.00 95.38 72 HIS A CA 1
ATOM 562 C C . HIS A 1 72 ? 12.017 2.728 -20.738 1.00 95.38 72 HIS A C 1
ATOM 564 O O . HIS A 1 72 ? 12.225 2.160 -21.809 1.00 95.38 72 HIS A O 1
ATOM 570 N N . THR A 1 73 ? 12.042 2.054 -19.590 1.00 95.25 73 THR A N 1
ATOM 571 C CA . THR A 1 73 ? 12.366 0.617 -19.524 1.00 95.25 73 THR A CA 1
ATOM 572 C C . THR A 1 73 ? 11.142 -0.290 -19.543 1.00 95.25 73 THR A C 1
ATOM 574 O O . THR A 1 73 ? 11.298 -1.497 -19.684 1.00 95.25 73 THR A O 1
ATOM 577 N N . SER A 1 74 ? 9.944 0.268 -19.394 1.00 96.25 74 SER A N 1
ATOM 578 C CA . SER A 1 74 ? 8.692 -0.489 -19.332 1.00 96.25 74 SER A CA 1
ATOM 579 C C . SER A 1 74 ? 7.877 -0.239 -20.596 1.00 96.25 74 SER A C 1
ATOM 581 O O . SER A 1 74 ? 7.796 0.888 -21.080 1.00 96.25 74 SER A O 1
ATOM 583 N N . ALA A 1 75 ? 7.232 -1.279 -21.118 1.00 96.88 75 ALA A N 1
ATOM 584 C CA . ALA A 1 75 ? 6.279 -1.146 -22.212 1.00 96.88 75 ALA A CA 1
ATOM 585 C C . ALA A 1 75 ? 5.064 -0.311 -21.777 1.00 96.88 75 ALA A C 1
ATOM 587 O O . ALA A 1 75 ? 4.602 0.548 -22.528 1.00 96.88 75 ALA A O 1
ATOM 588 N N . ARG A 1 76 ? 4.584 -0.519 -20.543 1.00 97.38 76 ARG A N 1
ATOM 589 C CA . ARG A 1 76 ? 3.529 0.281 -19.903 1.00 97.38 76 ARG A CA 1
ATOM 590 C C . ARG A 1 76 ? 3.842 0.535 -18.431 1.00 97.38 76 ARG A C 1
ATOM 592 O O . ARG A 1 76 ? 4.525 -0.259 -17.783 1.00 97.38 76 ARG A O 1
ATOM 599 N N . VAL A 1 77 ? 3.290 1.622 -17.908 1.00 97.56 77 VAL A N 1
ATOM 600 C CA . VAL A 1 77 ? 3.214 1.895 -16.472 1.00 97.56 77 VAL A CA 1
ATOM 601 C C . VAL A 1 77 ? 1.749 1.864 -16.067 1.00 97.56 77 VAL A C 1
ATOM 603 O O . VAL A 1 77 ? 0.965 2.699 -16.509 1.00 97.56 77 VAL A O 1
ATOM 606 N N . VAL A 1 78 ? 1.373 0.900 -15.237 1.00 97.56 78 VAL A N 1
ATOM 607 C CA . VAL A 1 78 ? 0.011 0.766 -14.724 1.00 97.56 78 VAL A CA 1
ATOM 608 C C . VAL A 1 78 ? -0.086 1.496 -13.395 1.00 97.56 78 VAL A C 1
ATOM 610 O O . VAL A 1 78 ? 0.552 1.103 -12.424 1.00 97.56 78 VAL A O 1
ATOM 613 N N . CYS A 1 79 ? -0.879 2.560 -13.338 1.00 97.31 79 CYS A N 1
ATOM 614 C CA . CYS A 1 79 ? -1.161 3.284 -12.103 1.00 97.31 79 CYS A CA 1
ATOM 615 C C . CYS A 1 79 ? -2.518 2.855 -11.550 1.00 97.31 79 CYS A C 1
ATOM 617 O O . CYS A 1 79 ? -3.521 2.907 -12.262 1.00 97.31 79 CYS A O 1
ATOM 619 N N . THR A 1 80 ? -2.580 2.466 -10.276 1.00 95.38 80 THR A N 1
ATOM 620 C CA . THR A 1 80 ? -3.853 2.021 -9.679 1.00 95.38 80 THR A CA 1
ATOM 621 C C . THR A 1 80 ? -4.690 3.150 -9.099 1.00 95.38 80 THR A C 1
ATOM 623 O O . THR A 1 80 ? -5.814 2.931 -8.659 1.00 95.38 80 THR A O 1
ATOM 626 N N . THR A 1 81 ? -4.157 4.368 -9.087 1.00 94.69 81 THR A N 1
ATOM 627 C CA . THR A 1 81 ? -4.849 5.572 -8.632 1.00 94.69 81 THR A CA 1
ATOM 628 C C . THR A 1 81 ? -4.430 6.759 -9.492 1.00 94.69 81 THR A C 1
ATOM 630 O O . THR A 1 81 ? -3.333 6.772 -10.053 1.00 94.69 81 THR A O 1
ATOM 633 N N . GLU A 1 82 ? -5.275 7.789 -9.548 1.00 95.31 82 GLU A N 1
ATOM 634 C CA . GLU A 1 82 ? -4.885 9.086 -10.117 1.00 95.31 82 GLU A CA 1
ATOM 635 C C . GLU A 1 82 ? -3.693 9.691 -9.354 1.00 95.31 82 GLU A C 1
ATOM 637 O O . GLU A 1 82 ? -2.813 10.314 -9.939 1.00 95.31 82 GLU A O 1
ATOM 642 N N . PHE A 1 83 ? -3.626 9.465 -8.038 1.00 93.19 83 PHE A N 1
ATOM 643 C CA . PHE A 1 83 ? -2.541 9.960 -7.195 1.00 93.19 83 PHE A CA 1
ATOM 644 C C . PHE A 1 83 ? -1.166 9.465 -7.669 1.00 93.19 83 PHE A C 1
ATOM 646 O O . PHE A 1 83 ? -0.252 10.269 -7.837 1.00 93.19 83 PHE A O 1
ATOM 653 N N . ALA A 1 84 ? -1.041 8.168 -7.959 1.00 94.19 84 ALA A N 1
ATOM 654 C CA . ALA A 1 84 ? 0.186 7.587 -8.500 1.00 94.19 84 ALA A CA 1
ATOM 655 C C . ALA A 1 84 ? 0.462 8.030 -9.954 1.00 94.19 84 ALA A C 1
ATOM 657 O O . ALA A 1 84 ? 1.611 8.267 -10.327 1.00 94.19 84 ALA A O 1
ATOM 658 N N . GLU A 1 85 ? -0.587 8.175 -10.770 1.00 96.50 85 GLU A N 1
ATOM 659 C CA . GLU A 1 85 ? -0.503 8.611 -12.173 1.00 96.50 85 GLU A CA 1
ATOM 660 C C . GLU A 1 85 ? 0.081 10.023 -12.325 1.00 96.50 85 GLU A C 1
ATOM 662 O O . GLU A 1 85 ? 0.874 10.270 -13.239 1.00 96.50 85 GLU A O 1
ATOM 667 N N . ARG A 1 86 ? -0.240 10.936 -11.399 1.00 95.88 86 ARG A N 1
ATOM 668 C CA . ARG A 1 86 ? 0.215 12.337 -11.431 1.00 95.88 86 ARG A CA 1
ATOM 669 C C . ARG A 1 86 ? 1.732 12.488 -11.547 1.00 95.88 86 ARG A C 1
ATOM 671 O O . ARG A 1 86 ? 2.183 13.411 -12.222 1.00 95.88 86 ARG A O 1
ATOM 678 N N . GLU A 1 87 ? 2.529 11.606 -10.938 1.00 95.44 87 GLU A N 1
ATOM 679 C CA . GLU A 1 87 ? 3.993 11.673 -11.073 1.00 95.44 87 GLU A CA 1
ATOM 680 C C . GLU A 1 87 ? 4.459 11.423 -12.509 1.00 95.44 87 GLU A C 1
ATOM 682 O O . GLU A 1 87 ? 5.401 12.061 -12.972 1.00 95.44 87 GLU A O 1
ATOM 687 N N . PHE A 1 88 ? 3.806 10.501 -13.216 1.00 96.94 88 PHE A N 1
ATOM 688 C CA . PHE A 1 88 ? 4.165 10.133 -14.582 1.00 96.94 88 PHE A CA 1
ATOM 689 C C . PHE A 1 88 ? 3.636 11.145 -15.602 1.00 96.94 88 PHE A C 1
ATOM 691 O O . PHE A 1 88 ? 4.351 11.501 -16.539 1.00 96.94 88 PHE A O 1
ATOM 698 N N . VAL A 1 89 ? 2.427 11.672 -15.386 1.00 96.25 89 VAL A N 1
ATOM 699 C CA . VAL A 1 89 ? 1.865 12.766 -16.198 1.00 96.25 89 VAL A CA 1
ATOM 700 C C . VAL A 1 89 ? 2.764 13.998 -16.134 1.00 96.25 89 VAL A C 1
ATOM 702 O O . VAL A 1 89 ? 3.091 14.590 -17.159 1.00 96.25 89 VAL A O 1
ATOM 705 N N . ARG A 1 90 ? 3.236 14.348 -14.935 1.00 96.12 90 ARG A N 1
ATOM 706 C CA . ARG A 1 90 ? 4.097 15.511 -14.696 1.00 96.12 90 ARG A CA 1
ATOM 707 C C . ARG A 1 90 ? 5.424 15.474 -15.455 1.00 96.12 90 ARG A C 1
ATOM 709 O O . ARG A 1 90 ? 5.937 16.529 -15.812 1.00 96.12 90 ARG A O 1
ATOM 716 N N . ILE A 1 91 ? 5.973 14.286 -15.701 1.00 97.25 91 ILE A N 1
ATOM 717 C CA . ILE A 1 91 ? 7.204 14.094 -16.488 1.00 97.25 91 ILE A CA 1
ATOM 718 C C . ILE A 1 91 ? 6.925 13.814 -17.976 1.00 97.25 91 ILE A C 1
ATOM 720 O O . ILE A 1 91 ? 7.844 13.469 -18.715 1.00 97.25 91 ILE A O 1
ATOM 724 N N . GLY A 1 92 ? 5.667 13.917 -18.421 1.00 97.56 92 GLY A N 1
ATOM 725 C CA . GLY A 1 92 ? 5.273 13.711 -19.816 1.00 97.56 92 GLY A CA 1
ATOM 726 C C . GLY A 1 92 ? 5.316 12.253 -20.288 1.00 97.56 92 GLY A C 1
ATOM 727 O O . GLY A 1 92 ? 5.462 12.001 -21.487 1.00 97.56 92 GLY A O 1
ATOM 728 N N . ALA A 1 93 ? 5.216 11.274 -19.382 1.00 97.69 93 ALA A N 1
ATOM 729 C CA . ALA A 1 93 ? 5.191 9.865 -19.766 1.00 97.69 93 ALA A CA 1
ATOM 730 C C . ALA A 1 93 ? 3.911 9.538 -20.557 1.00 97.69 93 ALA A C 1
ATOM 732 O O . ALA A 1 93 ? 2.799 9.792 -20.103 1.00 97.69 93 ALA A O 1
ATOM 733 N N . ARG A 1 94 ? 4.070 8.939 -21.745 1.00 96.81 94 ARG A N 1
ATOM 734 C CA . ARG A 1 94 ? 2.964 8.644 -22.681 1.00 96.81 94 ARG A CA 1
ATOM 735 C C . ARG A 1 94 ? 2.469 7.196 -22.640 1.00 96.81 94 ARG A C 1
ATOM 737 O O . ARG A 1 94 ? 1.516 6.850 -23.324 1.00 96.81 94 ARG A O 1
ATOM 744 N N . ASN A 1 95 ? 3.124 6.340 -21.862 1.00 97.44 95 ASN A N 1
ATOM 745 C CA . ASN A 1 95 ? 2.833 4.908 -21.752 1.00 97.44 95 ASN A CA 1
ATOM 746 C C . ASN A 1 95 ? 2.140 4.538 -20.431 1.00 97.44 95 ASN A C 1
ATOM 748 O O . ASN A 1 95 ? 2.273 3.407 -19.956 1.00 97.44 95 ASN A O 1
ATOM 752 N N . VAL A 1 96 ? 1.420 5.487 -19.835 1.00 98.00 96 VAL A N 1
ATOM 753 C CA . VAL A 1 96 ? 0.696 5.297 -18.577 1.00 98.00 96 VAL A CA 1
ATOM 754 C C . VAL A 1 96 ? -0.708 4.772 -18.858 1.00 98.00 96 VAL A C 1
ATOM 756 O O . VAL A 1 96 ? -1.376 5.224 -19.783 1.00 98.00 96 VAL A O 1
ATOM 759 N N . VAL A 1 97 ? -1.149 3.804 -18.061 1.00 97.69 97 VAL A N 1
ATOM 760 C CA . VAL A 1 97 ? -2.520 3.289 -18.061 1.00 97.69 97 VAL A CA 1
ATOM 761 C C . VAL A 1 97 ? -3.034 3.333 -16.631 1.00 97.69 97 VAL A C 1
ATOM 763 O O . VAL A 1 97 ? -2.391 2.793 -15.731 1.00 97.69 97 VAL A O 1
ATOM 766 N N . ARG A 1 98 ? -4.200 3.939 -16.410 1.00 96.75 98 ARG A N 1
ATOM 767 C CA . ARG A 1 98 ? -4.869 3.889 -15.110 1.00 96.75 98 ARG A CA 1
ATOM 768 C C . ARG A 1 98 ? -5.754 2.648 -15.022 1.00 96.75 98 ARG A C 1
ATOM 770 O O . ARG A 1 98 ? -6.717 2.532 -15.774 1.00 96.75 98 ARG A O 1
ATOM 777 N N . ALA A 1 99 ? -5.440 1.745 -14.098 1.00 95.94 99 ALA A N 1
ATOM 778 C CA . ALA A 1 99 ? -6.210 0.529 -13.832 1.00 95.94 99 ALA A CA 1
ATOM 779 C C . ALA A 1 99 ? -6.461 0.402 -12.320 1.00 95.94 99 ALA A C 1
ATOM 781 O O . ALA A 1 99 ? -5.596 -0.097 -11.596 1.00 95.94 99 ALA A O 1
ATOM 782 N N . PRO A 1 100 ? -7.600 0.909 -11.814 1.00 94.19 100 PRO A N 1
ATOM 783 C CA . PRO A 1 100 ? -7.936 0.829 -10.396 1.00 94.19 100 PRO A CA 1
ATOM 784 C C . PRO A 1 100 ? -8.007 -0.614 -9.895 1.00 94.19 100 PRO A C 1
ATOM 786 O O . PRO A 1 100 ? -8.414 -1.515 -10.627 1.00 94.19 100 PRO A O 1
ATOM 789 N N . LEU A 1 101 ? -7.633 -0.828 -8.631 1.00 92.19 101 LEU A N 1
ATOM 790 C CA . LEU A 1 101 ? -7.788 -2.137 -7.997 1.00 92.19 101 LEU A CA 1
ATOM 791 C C . LEU A 1 101 ? -9.274 -2.466 -7.829 1.00 92.19 101 LEU A C 1
ATOM 793 O O . LEU A 1 101 ? -10.064 -1.617 -7.416 1.00 92.19 101 LEU A O 1
ATOM 797 N N . GLY A 1 102 ? -9.634 -3.712 -8.130 1.00 93.06 102 GLY A N 1
ATOM 798 C CA . GLY A 1 102 ? -10.967 -4.235 -7.866 1.00 93.06 102 GLY A CA 1
ATOM 799 C C . GLY A 1 102 ? -11.179 -4.553 -6.386 1.00 93.06 102 GLY A C 1
ATOM 800 O O . GLY A 1 102 ? -10.233 -4.786 -5.633 1.00 93.06 102 GLY A O 1
ATOM 801 N N . VAL A 1 103 ? -12.446 -4.608 -5.987 1.00 93.94 103 VAL A N 1
ATOM 802 C CA . VAL A 1 103 ? -12.897 -5.173 -4.714 1.00 93.94 103 VAL A CA 1
ATOM 803 C C . VAL A 1 103 ? -13.920 -6.263 -5.022 1.00 93.94 103 VAL A C 1
ATOM 805 O O . VAL A 1 103 ? -14.711 -6.123 -5.953 1.00 93.94 103 VAL A O 1
ATOM 808 N N . ASP A 1 104 ? -13.889 -7.361 -4.271 1.00 95.44 104 ASP A N 1
ATOM 809 C CA . ASP A 1 104 ? -14.890 -8.420 -4.389 1.00 95.44 104 ASP A CA 1
ATOM 810 C C . ASP A 1 104 ? -16.244 -7.917 -3.877 1.00 95.44 104 ASP A C 1
ATOM 812 O O . ASP A 1 104 ? -16.480 -7.853 -2.674 1.00 95.44 104 ASP A O 1
ATOM 816 N N . LEU A 1 105 ? -17.138 -7.562 -4.796 1.00 95.38 105 LEU A N 1
ATOM 817 C CA . LEU A 1 105 ? -18.458 -7.032 -4.463 1.00 95.38 105 LEU A CA 1
ATOM 818 C C . LEU A 1 105 ? -19.442 -8.102 -3.977 1.00 95.38 105 LEU A C 1
ATOM 820 O O . LEU A 1 105 ? -20.500 -7.739 -3.475 1.00 95.38 105 LEU A O 1
ATOM 824 N N . VAL A 1 106 ? -19.116 -9.392 -4.101 1.00 95.00 106 VAL A N 1
ATOM 825 C CA . VAL A 1 106 ? -19.950 -10.484 -3.581 1.00 95.00 106 VAL A CA 1
ATOM 826 C C . VAL A 1 106 ? -19.617 -10.713 -2.111 1.00 95.00 106 VAL A C 1
ATOM 828 O O . VAL A 1 106 ? -20.495 -10.648 -1.252 1.00 95.00 106 VAL A O 1
ATOM 831 N N . GLY A 1 107 ? -18.334 -10.917 -1.802 1.00 95.00 107 GLY A N 1
ATOM 832 C CA . GLY A 1 107 ? -17.851 -11.136 -0.439 1.00 95.00 107 GLY A CA 1
ATOM 833 C C . GLY A 1 107 ? -17.663 -9.860 0.388 1.00 95.00 107 GLY A C 1
ATOM 834 O O . GLY A 1 107 ? -17.470 -9.948 1.602 1.00 95.00 107 GLY A O 1
ATOM 835 N N . ARG A 1 108 ? -17.704 -8.666 -0.223 1.00 92.81 108 ARG A N 1
ATOM 836 C CA . ARG A 1 108 ? -17.559 -7.355 0.447 1.00 92.81 108 ARG A CA 1
ATOM 837 C C . ARG A 1 108 ? -18.721 -6.424 0.097 1.00 92.81 108 ARG A C 1
ATOM 839 O O . ARG A 1 108 ? -18.538 -5.355 -0.479 1.00 92.81 108 ARG A O 1
ATOM 846 N N . HIS A 1 109 ? -19.925 -6.832 0.488 1.00 93.50 109 HIS A N 1
ATOM 847 C CA . HIS A 1 109 ? -21.166 -6.097 0.245 1.00 93.50 109 HIS A CA 1
ATOM 848 C C . HIS A 1 109 ? -21.802 -5.579 1.555 1.00 93.50 109 HIS A C 1
ATOM 850 O O . HIS A 1 109 ? -21.806 -6.309 2.548 1.00 93.50 109 HIS A O 1
ATOM 856 N N . PRO A 1 110 ? -22.418 -4.376 1.588 1.00 93.88 110 PRO A N 1
ATOM 857 C CA . PRO A 1 110 ? -23.108 -3.854 2.780 1.00 93.88 110 PRO A CA 1
ATOM 858 C C . PRO A 1 110 ? -24.228 -4.753 3.329 1.00 93.88 110 PRO A C 1
ATOM 860 O O . PRO A 1 110 ? -24.518 -4.732 4.521 1.00 93.88 110 PRO A O 1
ATOM 863 N N . GLY A 1 111 ? -24.839 -5.570 2.472 1.00 95.69 111 GLY A N 1
ATOM 864 C CA . GLY A 1 111 ? -25.837 -6.581 2.845 1.00 95.69 111 GLY A CA 1
ATOM 865 C C . GLY A 1 111 ? -25.287 -7.745 3.679 1.00 95.69 111 GLY A C 1
ATOM 866 O O . GLY A 1 111 ? -26.072 -8.487 4.251 1.00 95.69 111 GLY A O 1
ATOM 867 N N . LEU A 1 112 ? -23.961 -7.878 3.812 1.00 93.94 112 LEU A N 1
ATOM 868 C CA . LEU A 1 112 ? -23.312 -8.818 4.738 1.00 93.94 112 LEU A CA 1
ATOM 869 C C . LEU A 1 112 ? -23.233 -8.277 6.177 1.00 93.94 112 LEU A C 1
ATOM 871 O O . LEU A 1 112 ? -22.530 -8.832 7.021 1.00 93.94 112 LEU A O 1
ATOM 875 N N . ARG A 1 113 ? -23.910 -7.161 6.469 1.00 93.12 113 ARG A N 1
ATOM 876 C CA . ARG A 1 113 ? -23.970 -6.578 7.808 1.00 93.12 113 ARG A CA 1
ATOM 877 C C . ARG A 1 113 ? -24.591 -7.568 8.795 1.00 93.12 113 ARG A C 1
ATOM 879 O O . ARG A 1 113 ? -25.765 -7.903 8.689 1.00 93.12 113 ARG A O 1
ATOM 886 N N . ASP A 1 114 ? -23.828 -7.925 9.824 1.00 94.31 114 ASP A N 1
ATOM 887 C CA . ASP A 1 114 ? -24.293 -8.764 10.928 1.00 94.31 114 ASP A CA 1
ATOM 888 C C . ASP A 1 114 ? -24.389 -7.951 12.230 1.00 94.31 114 ASP A C 1
ATOM 890 O O . ASP A 1 114 ? -23.400 -7.407 12.737 1.00 94.31 114 ASP A O 1
ATOM 894 N N . ARG A 1 115 ? -25.602 -7.877 12.793 1.00 94.44 115 ARG A N 1
ATOM 895 C CA . ARG A 1 115 ? -25.851 -7.196 14.069 1.00 94.44 115 ARG A CA 1
ATOM 896 C C . ARG A 1 115 ? -25.145 -7.892 15.234 1.00 94.44 1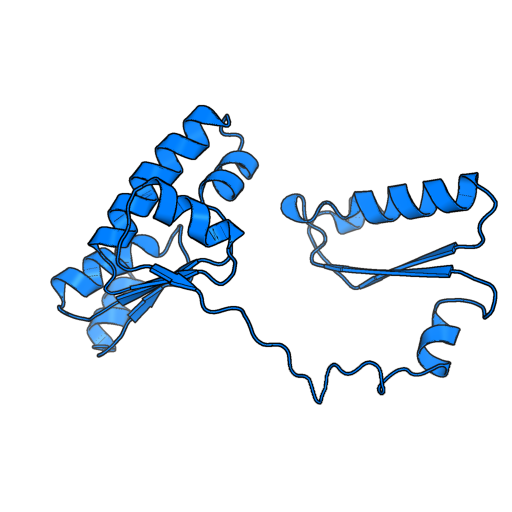15 ARG A C 1
ATOM 898 O O . ARG A 1 115 ? -24.583 -7.198 16.076 1.00 94.44 115 ARG A O 1
ATOM 905 N N . LYS A 1 116 ? -25.096 -9.227 15.245 1.00 95.75 116 LYS A N 1
ATOM 906 C CA . LYS A 1 116 ? -24.435 -10.004 16.304 1.00 95.75 116 LYS A CA 1
ATOM 907 C C . LYS A 1 116 ? -22.935 -9.750 16.324 1.00 95.75 116 LYS A C 1
ATOM 909 O O . LYS A 1 116 ? -22.337 -9.725 17.392 1.00 95.75 116 LYS A O 1
ATOM 914 N N . VAL A 1 117 ? -22.314 -9.542 15.160 1.00 94.75 117 VAL A N 1
ATOM 915 C CA . VAL A 1 117 ? -20.897 -9.152 15.090 1.00 94.75 117 VAL A CA 1
ATOM 916 C C . VAL A 1 117 ? -20.701 -7.755 15.671 1.00 94.75 117 VAL A C 1
ATOM 918 O O . VAL A 1 117 ? -19.805 -7.571 16.488 1.00 94.75 117 VAL A O 1
ATOM 921 N N . ARG A 1 118 ? -21.553 -6.784 15.316 1.00 95.31 118 ARG A N 1
ATOM 922 C CA . ARG A 1 118 ? -21.477 -5.421 15.871 1.00 95.31 118 ARG A CA 1
ATOM 923 C C . ARG A 1 118 ? -21.615 -5.417 17.399 1.00 95.31 118 ARG A C 1
ATOM 925 O O . ARG A 1 118 ? -20.843 -4.742 18.072 1.00 95.31 118 ARG A O 1
ATOM 932 N N . GLU A 1 119 ? -22.575 -6.170 17.931 1.00 96.56 119 GLU A N 1
ATOM 933 C CA . GLU A 1 119 ? -22.868 -6.264 19.371 1.00 96.56 119 GLU A CA 1
ATOM 934 C C . GLU A 1 119 ? -21.690 -6.814 20.197 1.00 96.56 119 GLU A C 1
ATOM 936 O O . GLU A 1 119 ? -21.603 -6.520 21.385 1.00 96.56 119 GLU A O 1
ATOM 941 N N . ARG A 1 120 ? -20.740 -7.541 19.585 1.00 96.38 120 ARG A N 1
ATOM 942 C CA . ARG A 1 120 ? -19.497 -7.972 20.261 1.00 96.38 120 ARG A CA 1
ATOM 943 C C . ARG A 1 120 ? -18.551 -6.818 20.584 1.00 96.38 120 ARG A C 1
ATOM 945 O O . ARG A 1 120 ? -17.709 -6.967 21.462 1.00 96.38 120 ARG A O 1
ATOM 952 N N . TYR A 1 121 ? -18.648 -5.716 19.844 1.00 96.75 121 TYR A N 1
ATOM 953 C CA . TYR A 1 121 ? -17.680 -4.622 19.895 1.00 96.75 121 TYR A CA 1
ATOM 954 C C . TYR A 1 121 ? -18.267 -3.297 20.378 1.00 96.75 121 TYR A C 1
ATOM 956 O O . TYR A 1 121 ? -17.512 -2.453 20.845 1.00 96.75 121 TYR A O 1
ATOM 964 N N . ALA A 1 122 ? -19.579 -3.092 20.241 1.00 97.25 122 ALA A N 1
ATOM 965 C CA . ALA A 1 122 ? -20.244 -1.852 20.627 1.00 97.25 122 ALA A CA 1
ATOM 966 C C . ALA A 1 122 ? -21.690 -2.103 21.056 1.00 97.25 122 ALA A C 1
ATOM 968 O O . ALA A 1 122 ? -22.430 -2.845 20.397 1.00 97.25 122 ALA A O 1
ATOM 969 N N . ARG A 1 123 ? -22.138 -1.393 22.092 1.00 95.50 123 ARG A N 1
ATOM 970 C CA . ARG A 1 123 ? -23.552 -1.329 22.483 1.00 95.50 123 ARG A CA 1
ATOM 971 C C . ARG A 1 123 ? -24.382 -0.651 21.395 1.00 95.50 123 ARG A C 1
ATOM 973 O O . ARG A 1 123 ? -23.854 0.009 20.494 1.00 95.50 123 ARG A O 1
ATOM 980 N N . ALA A 1 124 ? -25.697 -0.861 21.419 1.00 92.75 124 ALA A N 1
ATOM 981 C CA . ALA A 1 124 ? -26.604 -0.351 20.385 1.00 92.75 124 ALA A CA 1
ATOM 982 C C . ALA A 1 124 ? -26.543 1.182 20.249 1.00 92.75 124 ALA A C 1
ATOM 984 O O . ALA A 1 124 ? -26.621 1.712 19.146 1.00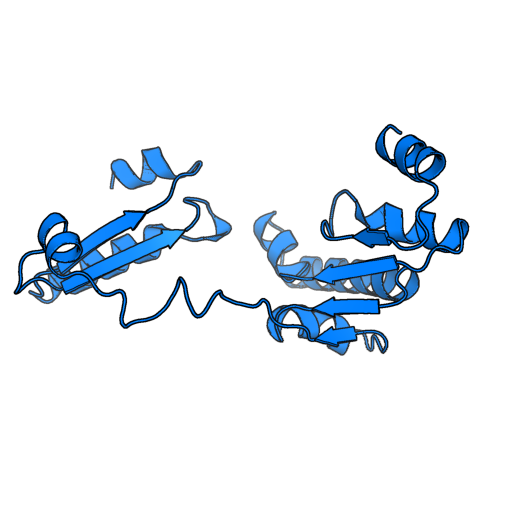 92.75 124 ALA A O 1
ATOM 985 N N . ASP A 1 125 ? -26.335 1.860 21.370 1.00 94.62 125 ASP A N 1
ATOM 986 C CA . ASP A 1 125 ? -26.290 3.306 21.550 1.00 94.62 125 ASP A CA 1
ATOM 987 C C . ASP A 1 125 ? -24.850 3.879 21.519 1.00 94.62 125 ASP A C 1
ATOM 989 O O . ASP A 1 125 ? -24.624 5.035 21.876 1.00 94.62 125 ASP A O 1
ATOM 993 N N . GLU A 1 126 ? -23.847 3.077 21.142 1.00 97.25 126 GLU A N 1
ATOM 994 C CA . GLU A 1 126 ? -22.453 3.513 20.937 1.00 97.25 126 GLU A CA 1
ATOM 995 C C . GLU A 1 126 ? -22.117 3.667 19.448 1.00 97.25 126 GLU A C 1
ATOM 997 O O . GLU A 1 126 ? -22.501 2.849 18.606 1.00 97.25 126 GLU A O 1
ATOM 1002 N N . VAL A 1 127 ? -21.329 4.688 19.118 1.00 97.25 127 VAL A N 1
ATOM 1003 C CA . VAL A 1 127 ? -20.692 4.828 17.807 1.00 97.25 127 VAL A CA 1
ATOM 1004 C C . VAL A 1 127 ? -19.521 3.850 17.723 1.00 97.25 127 VAL A C 1
ATOM 1006 O O . VAL A 1 127 ? -18.585 3.925 18.513 1.00 97.25 127 VAL A O 1
ATOM 1009 N N . LEU A 1 128 ? -19.549 2.946 16.743 1.00 97.31 128 LEU A N 1
ATOM 1010 C CA . LEU A 1 128 ? -18.444 2.026 16.473 1.00 97.31 128 LEU A CA 1
ATOM 1011 C C . LEU A 1 128 ? -17.543 2.597 15.373 1.00 97.31 128 LEU A C 1
ATOM 1013 O O . LEU A 1 128 ? -17.921 2.608 14.201 1.00 97.31 128 LEU A O 1
ATOM 1017 N N . LEU A 1 129 ? -16.341 3.026 15.747 1.00 97.62 129 LEU A N 1
ATOM 1018 C CA . LEU A 1 129 ? -15.251 3.303 14.818 1.00 97.62 129 LEU A CA 1
ATOM 1019 C C . LEU A 1 129 ? -14.482 2.010 14.532 1.00 97.62 129 LEU A C 1
ATOM 1021 O O . LEU A 1 129 ? -14.205 1.228 15.441 1.00 97.62 129 LEU A O 1
ATOM 1025 N N . VAL A 1 130 ? -14.091 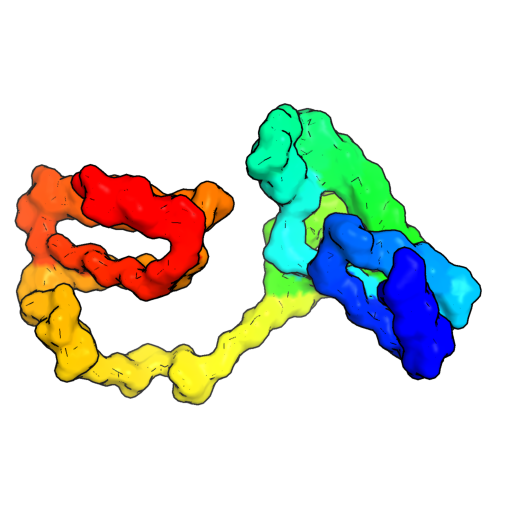1.796 13.276 1.00 96.56 130 VAL A N 1
ATOM 1026 C CA . VAL A 1 130 ? -13.267 0.646 12.881 1.00 96.56 130 VAL A CA 1
ATOM 1027 C C . VAL A 1 130 ? -12.065 1.130 12.086 1.00 96.56 130 VAL A C 1
ATOM 1029 O O . VAL A 1 130 ? -12.212 1.788 11.058 1.00 96.56 130 VAL A O 1
ATOM 1032 N N . MET A 1 131 ? -10.872 0.754 12.535 1.00 96.94 131 MET A N 1
ATOM 1033 C CA . MET A 1 131 ? -9.636 0.903 11.777 1.00 96.94 131 MET A CA 1
ATOM 1034 C C . MET A 1 131 ? -9.156 -0.474 11.329 1.00 96.94 131 MET A C 1
ATOM 1036 O O . MET A 1 131 ? -8.850 -1.321 12.160 1.00 96.94 131 MET A O 1
ATOM 1040 N N . CYS A 1 132 ? -9.051 -0.681 10.017 1.00 96.56 132 CYS A N 1
ATOM 1041 C CA . CYS A 1 132 ? -8.496 -1.900 9.434 1.00 96.56 132 CYS A CA 1
ATOM 1042 C C . CYS A 1 132 ? -7.267 -1.551 8.587 1.00 96.56 132 CYS A C 1
ATOM 1044 O O . CYS A 1 132 ? -7.389 -1.176 7.419 1.00 96.56 132 CYS A O 1
ATOM 1046 N N . SER A 1 133 ? -6.077 -1.610 9.182 1.00 95.31 133 SER A N 1
ATOM 1047 C CA . SER A 1 133 ? -4.825 -1.211 8.528 1.00 95.31 133 SER A CA 1
ATOM 1048 C C . SER A 1 133 ? -3.601 -1.826 9.216 1.00 95.31 133 SER A C 1
ATOM 1050 O O . SER A 1 133 ? -3.671 -2.262 10.361 1.00 95.31 133 SER A O 1
ATOM 1052 N N . ARG A 1 134 ? -2.448 -1.853 8.531 1.00 95.81 134 ARG A N 1
ATOM 1053 C CA . ARG A 1 134 ? -1.162 -2.133 9.194 1.00 95.81 134 ARG A CA 1
ATOM 1054 C C . ARG A 1 134 ? -0.854 -1.022 10.204 1.00 95.81 134 ARG A C 1
ATOM 1056 O O . ARG A 1 134 ? -0.991 0.155 9.872 1.00 95.81 134 ARG A O 1
ATOM 1063 N N . LEU A 1 135 ? -0.388 -1.384 11.399 1.00 96.44 135 LEU A N 1
ATOM 1064 C CA . LEU A 1 135 ? -0.020 -0.444 12.463 1.00 96.44 135 LEU A CA 1
ATOM 1065 C C . LEU A 1 135 ? 1.412 0.056 12.259 1.00 96.44 135 LEU A C 1
ATOM 1067 O O . LEU A 1 135 ? 2.349 -0.328 12.960 1.00 96.44 135 LEU A O 1
ATOM 1071 N N . SER A 1 136 ? 1.582 0.892 11.242 1.00 92.19 136 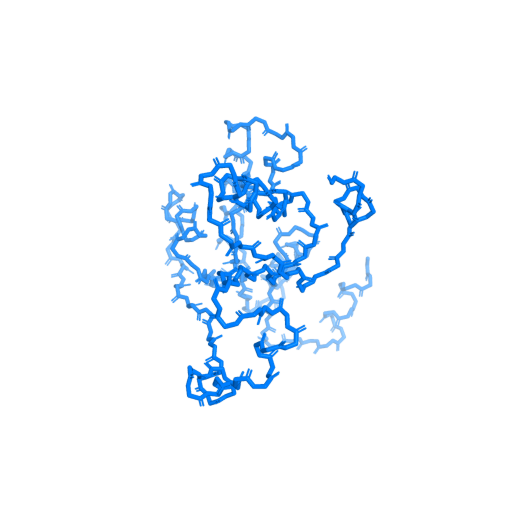SER A N 1
ATOM 1072 C CA . SER A 1 136 ? 2.875 1.391 10.781 1.00 92.19 136 SER A CA 1
ATOM 1073 C C . SER A 1 136 ? 2.868 2.910 10.597 1.00 92.19 136 SER A C 1
ATOM 1075 O O . SER A 1 136 ? 1.811 3.546 10.545 1.00 92.19 136 SER A O 1
ATOM 1077 N N . VAL A 1 137 ? 4.058 3.515 10.546 1.00 89.12 137 VAL A N 1
ATOM 1078 C CA . VAL A 1 137 ? 4.231 4.981 10.530 1.00 89.12 137 VAL A CA 1
ATOM 1079 C C . VAL A 1 137 ? 3.508 5.610 9.342 1.00 89.12 137 VAL A C 1
ATOM 1081 O O . VAL A 1 137 ? 2.823 6.621 9.496 1.00 89.12 137 VAL A O 1
ATOM 1084 N N . GLU A 1 138 ? 3.589 4.980 8.172 1.00 84.38 138 GLU A N 1
ATOM 1085 C CA . GLU A 1 138 ? 2.952 5.456 6.948 1.00 84.38 138 GLU A CA 1
ATOM 1086 C C . GLU A 1 138 ? 1.419 5.424 7.013 1.00 84.38 138 GLU A C 1
ATOM 1088 O O . GLU A 1 138 ? 0.762 6.213 6.337 1.00 84.38 138 GLU A O 1
ATOM 1093 N N . LYS A 1 139 ? 0.836 4.542 7.836 1.00 90.12 139 LYS A N 1
ATOM 1094 C CA . LYS A 1 139 ? -0.621 4.415 8.002 1.00 90.12 139 LYS A CA 1
ATOM 1095 C C . LYS A 1 139 ? -1.193 5.307 9.096 1.00 90.12 139 LYS A C 1
ATOM 1097 O O . LYS A 1 139 ? -2.410 5.431 9.170 1.00 90.12 139 LYS A O 1
ATOM 1102 N N . ARG A 1 140 ? -0.336 5.940 9.905 1.00 92.38 140 ARG A N 1
ATOM 1103 C CA . ARG A 1 140 ? -0.716 6.886 10.970 1.00 92.38 140 ARG A CA 1
ATOM 1104 C C . ARG A 1 140 ? -1.887 6.385 11.842 1.00 92.38 140 ARG A C 1
ATOM 1106 O O . ARG A 1 140 ? -2.860 7.111 12.030 1.00 92.38 140 ARG A O 1
ATOM 1113 N N . PRO A 1 141 ? -1.801 5.172 12.422 1.00 95.25 141 PRO A N 1
ATOM 1114 C CA . PRO A 1 141 ? -2.891 4.590 13.214 1.00 95.25 141 PRO A CA 1
ATOM 1115 C C . PRO A 1 141 ? -3.305 5.441 14.427 1.00 95.25 141 PRO A C 1
ATOM 1117 O O . PRO A 1 141 ? -4.443 5.359 14.878 1.00 95.25 141 PRO A O 1
ATOM 1120 N N . GLY A 1 142 ? -2.411 6.305 14.924 1.00 95.19 142 GLY A N 1
ATOM 1121 C CA . GLY A 1 142 ? -2.710 7.245 16.005 1.00 95.19 142 GLY A CA 1
ATOM 1122 C C . GLY A 1 142 ? -3.873 8.194 15.701 1.00 95.19 142 GLY A C 1
ATOM 1123 O O . GLY A 1 142 ? -4.601 8.537 16.621 1.00 95.19 142 GLY A O 1
ATOM 1124 N N . THR A 1 143 ? -4.123 8.528 14.431 1.00 96.06 143 THR A N 1
ATOM 1125 C CA . THR A 1 143 ? -5.245 9.399 14.045 1.00 96.06 143 THR A CA 1
ATOM 1126 C C . THR A 1 143 ? -6.605 8.806 14.422 1.00 96.06 143 THR A C 1
ATOM 1128 O O . THR A 1 143 ? -7.521 9.552 14.751 1.00 96.06 143 THR A O 1
ATOM 1131 N N . ALA A 1 144 ? -6.750 7.476 14.424 1.00 96.44 144 ALA A N 1
ATOM 1132 C CA . ALA A 1 144 ? -7.989 6.836 14.867 1.00 96.44 144 ALA A CA 1
ATOM 1133 C C . ALA A 1 144 ? -8.203 6.989 16.384 1.00 96.44 144 ALA A C 1
ATOM 1135 O O . ALA A 1 144 ? -9.332 7.204 16.821 1.00 96.44 144 ALA A O 1
ATOM 1136 N N . LEU A 1 145 ? -7.122 6.933 17.172 1.00 96.19 145 LEU A N 1
ATOM 1137 C CA . LEU A 1 145 ? -7.165 7.198 18.614 1.00 96.19 145 LEU A CA 1
ATOM 1138 C C . LEU A 1 145 ? -7.509 8.665 18.887 1.00 96.19 145 LEU A C 1
ATOM 1140 O O . LEU A 1 145 ? -8.391 8.944 19.691 1.00 96.19 145 LEU A O 1
ATOM 1144 N N . ASP A 1 146 ? -6.879 9.592 18.163 1.00 97.25 146 ASP A N 1
ATOM 1145 C CA . ASP A 1 146 ? -7.138 11.028 18.307 1.00 97.25 146 ASP A CA 1
ATOM 1146 C C . ASP A 1 146 ? -8.603 11.367 17.958 1.00 97.25 146 ASP A C 1
ATOM 1148 O O . ASP A 1 146 ? -9.235 12.204 18.607 1.00 97.25 146 ASP A O 1
ATOM 1152 N N . ALA A 1 147 ? -9.171 10.688 16.953 1.00 97.50 147 ALA A N 1
ATOM 1153 C CA . ALA A 1 147 ? -10.578 10.818 16.582 1.00 97.50 147 ALA A CA 1
ATOM 1154 C C . ALA A 1 147 ? -11.521 10.286 17.672 1.00 97.50 147 ALA A C 1
ATOM 1156 O O . ALA A 1 147 ? -12.510 10.948 17.993 1.00 97.50 147 ALA A O 1
ATOM 1157 N N . LEU A 1 148 ? -11.210 9.127 18.264 1.00 97.75 148 LEU A N 1
ATOM 1158 C CA . LEU A 1 148 ? -11.967 8.591 19.394 1.00 97.75 148 LEU A CA 1
ATOM 1159 C C . LEU A 1 148 ? -11.944 9.570 20.573 1.00 97.75 148 LEU A C 1
ATOM 1161 O O . LEU A 1 148 ? -12.995 9.931 21.095 1.00 97.75 148 LEU A O 1
ATOM 1165 N N . GLU A 1 149 ? -10.761 10.052 20.951 1.00 97.69 149 GLU A N 1
ATOM 1166 C CA . GLU A 1 149 ? -10.595 11.003 22.049 1.00 97.69 149 GLU A CA 1
ATOM 1167 C C . GLU A 1 149 ? -11.399 12.293 21.804 1.00 97.69 149 GLU A C 1
ATOM 1169 O O . GLU A 1 149 ? -12.054 12.818 22.704 1.00 97.69 149 GLU A O 1
ATOM 1174 N N . ALA A 1 150 ? -11.414 12.788 20.562 1.00 98.31 150 ALA A N 1
ATOM 1175 C CA . ALA A 1 150 ? -12.198 13.959 20.187 1.00 98.31 150 ALA A CA 1
ATOM 1176 C C . ALA A 1 150 ? -13.716 13.748 20.310 1.00 98.31 150 ALA A C 1
ATOM 1178 O O . ALA A 1 150 ? -14.411 14.696 20.675 1.00 98.31 150 ALA A O 1
ATOM 1179 N N . LEU A 1 151 ? -14.229 12.548 20.021 1.00 98.00 151 LEU A N 1
ATOM 1180 C CA . LEU A 1 151 ? -15.644 12.208 20.207 1.00 98.00 151 LEU A CA 1
ATOM 1181 C C . LEU A 1 151 ? -15.998 12.112 21.691 1.00 98.00 151 LEU A C 1
ATOM 1183 O O . LEU A 1 151 ? -16.954 12.745 22.133 1.00 98.00 151 LEU A O 1
ATOM 1187 N N . LEU A 1 152 ? -15.175 11.411 22.472 1.00 97.81 152 LEU A N 1
ATOM 1188 C CA . LEU A 1 152 ? -15.381 11.272 23.914 1.00 97.81 152 LEU A CA 1
ATOM 1189 C C . LEU A 1 152 ? -15.391 12.640 24.613 1.00 97.81 152 LEU A C 1
ATOM 1191 O O . LEU A 1 152 ? -16.276 12.913 25.421 1.00 97.81 152 LEU A O 1
ATOM 1195 N N . ARG A 1 153 ? -14.482 13.554 24.240 1.00 98.12 153 ARG A N 1
ATOM 1196 C CA . ARG A 1 153 ? -14.467 14.937 24.762 1.00 98.12 153 ARG A CA 1
ATOM 1197 C C . ARG A 1 153 ? -15.726 15.742 24.428 1.00 98.12 153 ARG A C 1
ATOM 1199 O O . ARG A 1 153 ? -16.024 16.702 25.130 1.00 98.12 153 ARG A O 1
ATOM 1206 N N . ARG A 1 154 ? -16.453 15.384 23.367 1.00 97.88 154 ARG A N 1
ATOM 1207 C CA . ARG A 1 154 ? -17.729 16.016 22.984 1.00 97.88 154 ARG A CA 1
ATOM 1208 C C . ARG A 1 154 ? -18.935 15.401 23.702 1.00 97.88 154 ARG A C 1
ATOM 1210 O O . ARG A 1 154 ? -20.049 15.854 23.475 1.00 97.88 154 ARG A O 1
ATOM 1217 N N . GLY A 1 155 ? -18.723 14.398 24.556 1.00 97.62 155 GLY A N 1
ATOM 1218 C CA . GLY A 1 155 ? -19.789 13.660 25.233 1.00 97.62 155 GLY A CA 1
ATOM 1219 C C . GLY A 1 155 ? -20.393 12.536 24.389 1.00 97.62 155 GLY A C 1
ATOM 1220 O O . GLY A 1 155 ? -21.366 11.915 24.813 1.00 97.62 155 GLY A O 1
ATOM 1221 N N . GLU A 1 156 ? -19.822 12.245 23.217 1.00 97.88 156 GLU A N 1
ATOM 1222 C CA . GLU A 1 156 ? -20.274 11.135 22.384 1.00 97.88 156 GLU A CA 1
ATOM 1223 C C . GLU A 1 156 ? -19.804 9.809 22.975 1.00 97.88 156 GLU A C 1
ATOM 1225 O O . GLU A 1 156 ? -18.642 9.630 23.340 1.00 97.88 156 GLU A O 1
ATOM 1230 N N . ARG A 1 157 ? -20.708 8.835 23.010 1.00 97.81 157 ARG A N 1
ATOM 1231 C CA . ARG A 1 157 ? -20.402 7.459 23.398 1.00 97.81 157 ARG A CA 1
ATOM 1232 C C . ARG A 1 157 ? -19.857 6.714 22.190 1.00 97.81 157 ARG A C 1
ATOM 1234 O O . ARG A 1 157 ? -20.623 6.282 21.329 1.00 97.81 157 ARG A O 1
ATOM 1241 N N . ALA A 1 158 ? -18.540 6.577 22.116 1.00 98.12 158 ALA A N 1
ATOM 1242 C CA . ALA A 1 158 ? -17.858 5.967 20.985 1.00 98.12 158 ALA A CA 1
ATOM 1243 C C . ALA A 1 158 ? -16.840 4.919 21.441 1.00 98.12 158 ALA A C 1
ATOM 1245 O O . ALA A 1 158 ? -16.237 5.038 22.505 1.00 98.12 158 ALA A O 1
ATOM 1246 N N . VAL A 1 159 ? -16.629 3.910 20.601 1.00 97.81 159 VAL A N 1
ATOM 1247 C CA . VAL A 1 159 ? -15.624 2.859 20.784 1.00 97.81 159 VAL A CA 1
ATOM 1248 C C . VAL A 1 159 ? -14.845 2.672 19.487 1.00 97.81 159 VAL A C 1
ATOM 1250 O O . VAL A 1 159 ? -15.393 2.832 18.395 1.00 97.81 159 VAL A O 1
ATOM 1253 N N . LEU A 1 160 ? -13.561 2.331 19.593 1.00 97.62 160 LEU A N 1
ATOM 1254 C CA . LEU A 1 160 ? -12.699 2.043 18.447 1.00 97.62 160 LEU A CA 1
ATOM 1255 C C . LEU A 1 160 ? -12.281 0.575 18.457 1.00 97.62 160 LEU A C 1
ATOM 1257 O O . LEU A 1 160 ? -11.666 0.105 19.410 1.00 97.62 160 LEU A O 1
ATOM 1261 N N . VAL A 1 161 ? -12.534 -0.119 17.350 1.00 97.19 161 VAL A N 1
ATOM 1262 C CA . VAL A 1 161 ? -11.945 -1.430 17.063 1.00 97.19 161 VAL A CA 1
ATOM 1263 C C . VAL A 1 161 ? -10.783 -1.265 16.099 1.00 97.19 161 VAL A C 1
ATOM 1265 O O . VAL A 1 161 ? -10.928 -0.693 15.017 1.00 97.19 161 VAL A O 1
ATOM 1268 N N . VAL A 1 162 ? -9.634 -1.822 16.475 1.00 96.81 162 VAL A N 1
ATOM 1269 C CA . VAL A 1 162 ? -8.430 -1.851 15.646 1.00 96.81 162 VAL A CA 1
ATOM 1270 C C . VAL A 1 162 ? -8.188 -3.274 15.148 1.00 96.81 162 VAL A C 1
ATOM 1272 O O . VAL A 1 162 ? -7.797 -4.155 15.905 1.00 96.81 162 VAL A O 1
ATOM 1275 N N . ALA A 1 163 ? -8.422 -3.493 13.856 1.00 96.00 163 ALA A N 1
ATOM 1276 C CA . ALA A 1 163 ? -8.131 -4.732 13.147 1.00 96.00 163 ALA A CA 1
ATOM 1277 C C . ALA A 1 163 ? -6.823 -4.572 12.359 1.00 96.00 163 ALA A C 1
ATOM 1279 O O . ALA A 1 163 ? -6.814 -4.188 11.187 1.00 96.00 163 ALA A O 1
ATOM 1280 N N . GLY A 1 164 ? -5.698 -4.823 13.018 1.00 94.81 164 GLY A N 1
ATOM 1281 C CA . GLY A 1 164 ? -4.386 -4.616 12.423 1.00 94.81 164 GLY A CA 1
ATOM 1282 C C . GLY A 1 164 ? -3.251 -5.027 13.343 1.00 94.81 164 GLY A C 1
ATOM 1283 O O . GLY A 1 164 ? -3.427 -5.123 14.552 1.00 94.81 164 GLY A O 1
ATOM 1284 N N . ASP A 1 165 ? -2.077 -5.230 12.758 1.00 96.50 165 ASP A N 1
ATOM 1285 C CA . ASP A 1 165 ? -0.833 -5.449 13.492 1.00 96.50 165 ASP A CA 1
ATOM 1286 C C . ASP A 1 165 ? 0.302 -4.658 12.828 1.00 96.50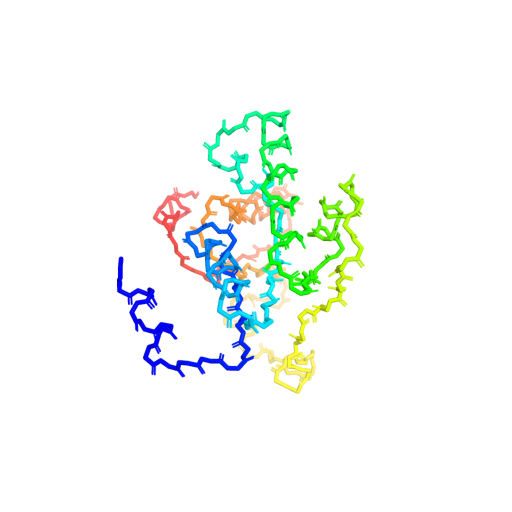 165 ASP A C 1
ATOM 1288 O O . ASP A 1 165 ? 0.167 -4.167 11.698 1.00 96.50 165 ASP A O 1
ATOM 1292 N N . GLY A 1 166 ? 1.413 -4.487 13.532 1.00 96.06 166 GLY A N 1
ATOM 1293 C CA . GLY A 1 166 ? 2.581 -3.798 13.017 1.00 96.06 166 GLY A CA 1
ATOM 1294 C C . GLY A 1 166 ? 3.507 -3.253 14.100 1.00 96.06 166 GLY A C 1
ATOM 1295 O O . GLY A 1 166 ? 3.215 -3.327 15.292 1.00 96.06 166 GLY A O 1
ATOM 1296 N N . PRO A 1 167 ? 4.631 -2.650 13.684 1.00 96.00 167 PRO A N 1
ATOM 1297 C CA . PRO A 1 167 ? 5.686 -2.200 14.591 1.00 96.00 167 PRO A CA 1
ATOM 1298 C C . PRO A 1 167 ? 5.229 -1.143 15.606 1.00 96.00 167 PRO A C 1
ATOM 1300 O O . PRO A 1 167 ? 5.876 -0.969 16.633 1.00 96.00 167 PRO A O 1
ATOM 1303 N N . LEU A 1 168 ? 4.131 -0.426 15.343 1.00 95.56 168 LEU A N 1
ATOM 1304 C CA . LEU A 1 168 ? 3.600 0.570 16.274 1.00 95.56 168 LEU A CA 1
ATOM 1305 C C . LEU A 1 168 ? 2.650 -0.008 17.326 1.00 95.56 168 LEU A C 1
ATOM 1307 O O . LEU A 1 168 ? 2.246 0.741 18.211 1.00 95.56 168 LEU A O 1
ATOM 1311 N N . ARG A 1 169 ? 2.290 -1.295 17.258 1.00 96.00 169 ARG A N 1
ATOM 1312 C CA . ARG A 1 169 ? 1.266 -1.898 18.121 1.00 96.00 169 ARG A CA 1
ATOM 1313 C C . ARG A 1 169 ? 1.516 -1.650 19.608 1.00 96.00 169 ARG A C 1
ATOM 1315 O O . ARG A 1 169 ? 0.694 -1.007 20.248 1.00 96.00 169 ARG A O 1
ATOM 1322 N N . ALA A 1 170 ? 2.677 -2.064 20.117 1.00 96.06 170 ALA A N 1
ATOM 1323 C CA . ALA A 1 170 ? 3.009 -1.932 21.538 1.00 96.06 170 ALA A CA 1
ATOM 1324 C C . ALA A 1 170 ? 2.951 -0.474 22.026 1.00 96.06 170 ALA A C 1
ATOM 1326 O O . ALA A 1 170 ? 2.525 -0.201 23.140 1.00 96.06 170 ALA A O 1
ATOM 1327 N N . ARG A 1 171 ? 3.340 0.483 21.173 1.00 94.44 171 ARG A N 1
ATOM 1328 C CA . ARG A 1 171 ? 3.264 1.914 21.494 1.00 94.44 171 ARG A CA 1
ATOM 1329 C C . ARG A 1 171 ? 1.825 2.435 21.500 1.00 94.44 171 ARG A C 1
ATOM 1331 O O . ARG A 1 171 ? 1.520 3.336 22.269 1.00 94.44 171 ARG A O 1
ATOM 1338 N N . LEU A 1 172 ? 0.966 1.929 20.616 1.00 94.12 172 LEU A N 1
ATOM 1339 C CA . LEU A 1 172 ? -0.443 2.326 20.550 1.00 94.12 172 LEU A CA 1
ATOM 1340 C C . LEU A 1 172 ? -1.241 1.757 21.724 1.00 94.12 172 LEU A C 1
ATOM 1342 O O . LEU A 1 172 ? -2.106 2.452 22.226 1.00 94.12 172 LEU A O 1
ATOM 1346 N N . GLU A 1 173 ? -0.926 0.540 22.173 1.00 93.62 173 GLU A N 1
ATOM 1347 C CA . GLU A 1 173 ? -1.561 -0.099 23.338 1.00 93.62 173 GLU A CA 1
ATOM 1348 C C . GLU A 1 173 ? -1.218 0.596 24.671 1.00 93.62 173 GLU A C 1
ATOM 1350 O O . GLU A 1 173 ? -1.921 0.407 25.656 1.00 93.62 173 GLU A O 1
ATOM 1355 N N . GLN A 1 174 ? -0.150 1.401 24.709 1.00 92.62 174 GLN A N 1
ATOM 1356 C CA . GLN A 1 174 ? 0.249 2.200 25.878 1.00 92.62 174 GLN A CA 1
ATOM 1357 C C . GLN A 1 174 ? -0.407 3.591 25.938 1.00 92.62 174 GLN A C 1
ATOM 1359 O O . GLN A 1 174 ? -0.189 4.307 26.915 1.00 92.62 174 GLN A O 1
ATOM 1364 N N . ARG A 1 175 ? -1.127 4.008 24.888 1.00 87.06 175 ARG A N 1
ATOM 1365 C CA . ARG A 1 175 ? -1.859 5.284 24.848 1.00 87.06 175 ARG A CA 1
ATOM 1366 C C . ARG A 1 175 ? -3.266 5.111 25.394 1.00 87.06 175 ARG A C 1
ATOM 1368 O O . ARG A 1 175 ? -3.720 6.075 26.042 1.00 87.06 175 ARG A O 1
#